Protein AF-A0A1C5CSP6-F1 (afdb_monomer_lite)

Sequence (97 aa):
MPADASSLIPPALDQLREHPEVESEEVPSFLKRLAEVPDPRDPRGVRHRLAVVLALTACAVLAGATSLLAVGEWIADAPAHVLEQVGARPDPLLPKR

Secondary structure (DSSP, 8-state):
-P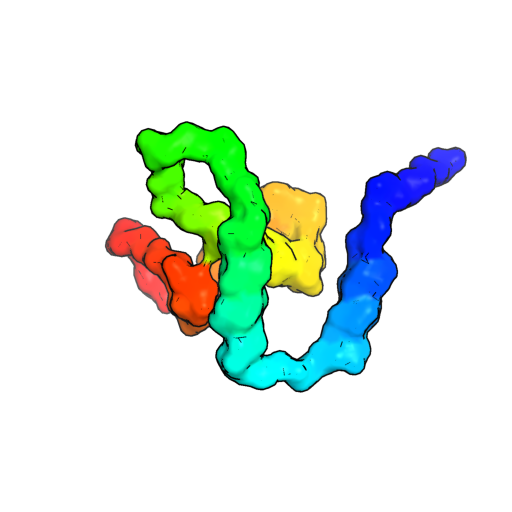PP---SHHHHHHHHHT-----TTHHHHHHHHHTTS---S-GGG-SS-HHHHHHHHHHHHHTT--SHHHHHHHHHTS-HHHHHHTTPPPPTTS---

Radius of gyration: 15.31 Å; chains: 1; bounding box: 48×31×34 Å

Foldseek 3Di:
DDDDPPDPVVVVLVVVVVDPDDDLVVLVVQLVVLLVPDDPDDPVPDPDRRSLVVVLQVVQVSVPDPDPVSSVVCSVPDDPVVCVSSPHDPDPPDDDD

pLDDT: mean 78.63, std 13.64, range [48.5, 94.75]

Structure (mmCIF, N/CA/C/O backbone):
data_AF-A0A1C5CSP6-F1
#
_entry.id   AF-A0A1C5CSP6-F1
#
loop_
_atom_site.group_PDB
_atom_site.id
_atom_site.type_symbol
_atom_site.label_atom_id
_atom_site.label_alt_id
_atom_site.label_comp_id
_atom_site.label_asym_id
_atom_site.label_entity_id
_atom_site.label_seq_id
_atom_site.pdbx_PDB_ins_code
_atom_site.Cartn_x
_atom_site.Cartn_y
_atom_site.Cartn_z
_atom_site.occupancy
_atom_site.B_iso_or_equiv
_atom_site.auth_seq_id
_atom_site.auth_comp_id
_atom_site.auth_asym_id
_atom_site.auth_atom_id
_atom_site.pdbx_PDB_model_num
ATOM 1 N N . MET A 1 1 ? 32.713 10.233 1.891 1.00 48.50 1 MET A N 1
AT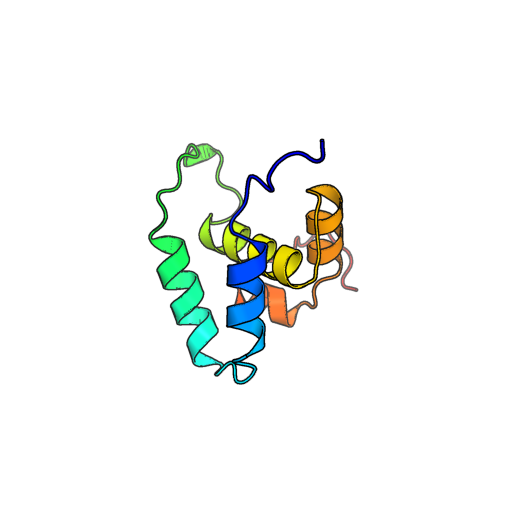OM 2 C CA . MET A 1 1 ? 31.980 9.347 2.815 1.00 48.50 1 MET A CA 1
ATOM 3 C C . MET A 1 1 ? 30.578 9.175 2.256 1.00 48.50 1 MET A C 1
ATOM 5 O O . MET A 1 1 ? 29.868 10.175 2.224 1.00 48.50 1 MET A O 1
ATOM 9 N N . PRO A 1 2 ? 30.201 8.006 1.710 1.00 49.22 2 PRO A N 1
ATOM 10 C CA . PRO A 1 2 ? 28.794 7.720 1.451 1.00 49.22 2 PRO A CA 1
ATOM 11 C C . PRO A 1 2 ? 28.087 7.584 2.808 1.00 49.22 2 PRO A C 1
ATOM 13 O O . PRO A 1 2 ? 28.691 7.102 3.764 1.00 49.22 2 PRO A O 1
ATOM 16 N N . ALA A 1 3 ? 26.858 8.078 2.926 1.00 49.06 3 ALA A N 1
ATOM 17 C CA . ALA A 1 3 ? 26.071 7.880 4.138 1.00 49.06 3 ALA A CA 1
ATOM 18 C C . ALA A 1 3 ? 25.684 6.399 4.258 1.00 49.06 3 ALA A C 1
ATOM 20 O O . ALA A 1 3 ? 25.333 5.781 3.250 1.00 49.06 3 ALA A O 1
ATOM 21 N N . ASP A 1 4 ? 25.733 5.846 5.472 1.00 56.50 4 ASP A N 1
ATOM 22 C CA . ASP A 1 4 ? 25.179 4.523 5.751 1.00 56.50 4 ASP A CA 1
ATOM 23 C C . ASP A 1 4 ? 23.707 4.488 5.330 1.00 56.50 4 ASP A C 1
ATOM 25 O O . ASP A 1 4 ? 22.926 5.394 5.646 1.00 56.50 4 ASP A O 1
ATOM 29 N N . ALA A 1 5 ? 23.330 3.455 4.576 1.00 56.97 5 ALA A N 1
ATOM 30 C CA . ALA A 1 5 ? 21.960 3.262 4.133 1.00 56.97 5 ALA A CA 1
ATOM 31 C C . ALA A 1 5 ? 21.056 3.125 5.367 1.00 56.97 5 ALA A C 1
ATOM 33 O O . ALA A 1 5 ? 21.040 2.099 6.040 1.00 56.97 5 ALA A O 1
ATOM 34 N N . SER A 1 6 ? 20.288 4.173 5.664 1.00 55.72 6 SER A N 1
ATOM 35 C CA . SER A 1 6 ? 19.433 4.264 6.854 1.00 55.72 6 SER A CA 1
ATOM 36 C C . SER A 1 6 ? 18.223 3.306 6.824 1.00 55.72 6 SER A C 1
ATOM 38 O O . SER A 1 6 ? 17.371 3.354 7.706 1.00 55.72 6 SER A O 1
ATOM 40 N N . SER A 1 7 ? 18.130 2.405 5.839 1.00 54.91 7 SER A N 1
ATOM 41 C CA . SER A 1 7 ? 17.021 1.460 5.695 1.00 54.91 7 SER A CA 1
ATOM 42 C C . SER A 1 7 ? 17.505 0.024 5.486 1.00 54.91 7 SER A C 1
ATOM 44 O O . SER A 1 7 ? 18.214 -0.250 4.522 1.00 54.91 7 SER A O 1
ATOM 46 N N . LEU A 1 8 ? 17.007 -0.908 6.304 1.00 56.38 8 LEU A N 1
ATOM 47 C CA . LEU A 1 8 ? 17.094 -2.368 6.108 1.00 56.38 8 LEU A CA 1
ATOM 48 C C . LEU A 1 8 ? 16.160 -2.893 4.993 1.00 56.38 8 LEU A C 1
ATOM 50 O O . LEU A 1 8 ? 15.917 -4.092 4.897 1.00 56.38 8 LEU A O 1
ATOM 54 N N . ILE A 1 9 ? 15.615 -2.014 4.151 1.00 57.75 9 ILE A N 1
ATOM 55 C CA . ILE A 1 9 ? 14.712 -2.395 3.058 1.00 57.75 9 ILE A CA 1
ATOM 56 C C . ILE A 1 9 ? 15.416 -3.287 2.013 1.00 57.75 9 ILE A C 1
ATOM 58 O O . ILE A 1 9 ? 14.827 -4.305 1.658 1.00 57.75 9 ILE A O 1
ATOM 62 N N . PRO A 1 10 ? 16.661 -3.009 1.562 1.00 59.84 10 PRO A N 1
ATOM 63 C CA . PRO A 1 10 ? 17.320 -3.843 0.552 1.00 59.84 10 PRO A CA 1
ATOM 64 C C . PRO A 1 10 ? 17.439 -5.334 0.930 1.00 59.84 10 PRO A C 1
ATOM 66 O O . PRO A 1 10 ? 16.968 -6.161 0.153 1.00 59.84 10 PRO A O 1
ATOM 69 N N . PRO A 1 11 ? 17.942 -5.716 2.126 1.00 62.25 11 PRO A N 1
ATOM 70 C CA . PRO A 1 11 ? 18.059 -7.131 2.483 1.00 62.25 11 PRO A CA 1
ATOM 71 C C . PRO A 1 11 ? 16.709 -7.829 2.702 1.00 62.25 11 PRO A C 1
ATOM 73 O O . PRO A 1 11 ? 16.629 -9.045 2.554 1.00 62.25 11 PRO A O 1
ATOM 76 N N . ALA A 1 12 ? 15.647 -7.098 3.061 1.00 63.22 12 ALA A N 1
ATOM 77 C CA . ALA A 1 12 ? 14.306 -7.673 3.169 1.00 63.22 12 ALA A CA 1
ATOM 78 C C . ALA A 1 12 ? 13.691 -7.959 1.786 1.00 63.22 12 ALA A C 1
ATOM 80 O O . ALA A 1 12 ? 13.018 -8.973 1.612 1.00 63.22 12 ALA A O 1
ATOM 81 N N . LEU A 1 13 ? 13.943 -7.095 0.796 1.00 63.88 13 LEU A N 1
ATOM 82 C CA . LEU A 1 13 ? 13.507 -7.317 -0.587 1.00 63.88 13 LEU A CA 1
ATOM 83 C C . LEU A 1 13 ? 14.231 -8.513 -1.221 1.00 63.88 13 LEU A C 1
ATOM 85 O O . LEU A 1 13 ? 13.591 -9.305 -1.910 1.00 63.88 13 LEU A O 1
ATOM 89 N N . ASP A 1 14 ? 15.527 -8.683 -0.940 1.00 69.06 14 ASP A N 1
ATOM 90 C CA . ASP A 1 14 ? 16.295 -9.845 -1.406 1.00 69.06 14 ASP A CA 1
ATOM 91 C C . ASP A 1 14 ? 15.718 -11.166 -0.863 1.00 69.06 14 ASP A C 1
ATOM 93 O O . ASP A 1 14 ? 15.597 -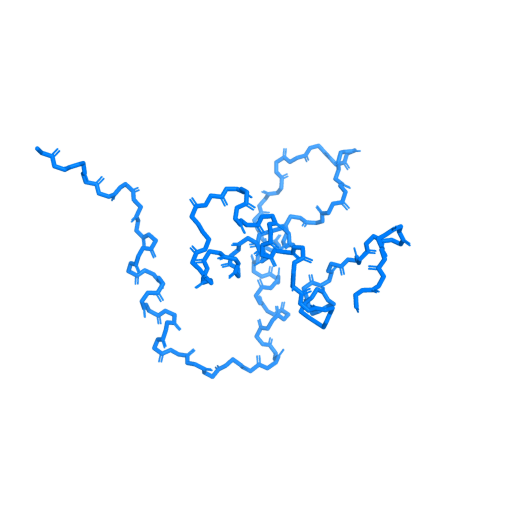12.129 -1.611 1.00 69.06 14 ASP A O 1
ATOM 97 N N . GLN A 1 15 ? 15.262 -11.204 0.396 1.00 67.62 15 GLN A N 1
ATOM 98 C CA . GLN A 1 15 ? 14.619 -12.395 0.980 1.00 67.62 15 GLN A CA 1
ATOM 99 C C . GLN A 1 15 ? 13.289 -12.754 0.309 1.00 67.62 15 GLN A C 1
ATOM 101 O O . GLN A 1 15 ? 12.980 -13.931 0.144 1.00 67.62 15 GLN A O 1
ATOM 106 N N . LEU A 1 16 ? 12.496 -11.755 -0.089 1.00 67.19 16 LEU A N 1
ATOM 107 C CA . LEU A 1 16 ? 11.222 -11.985 -0.779 1.00 67.19 16 LEU A CA 1
ATOM 108 C C . LEU A 1 16 ? 11.425 -12.531 -2.197 1.00 67.19 16 LEU A C 1
ATOM 110 O O . LEU A 1 16 ? 10.579 -13.260 -2.705 1.00 67.19 16 LEU A O 1
ATOM 114 N N . ARG A 1 17 ? 12.553 -12.205 -2.834 1.00 65.94 17 ARG A N 1
ATOM 115 C CA . ARG A 1 17 ? 12.874 -12.656 -4.192 1.00 65.94 17 ARG A CA 1
ATOM 116 C C . ARG A 1 17 ? 13.121 -14.163 -4.288 1.00 65.94 17 ARG A C 1
ATOM 118 O O . ARG A 1 17 ? 12.856 -14.748 -5.334 1.00 65.94 17 ARG A O 1
ATOM 125 N N . GLU A 1 18 ? 13.587 -14.775 -3.203 1.00 68.00 18 GLU A N 1
ATOM 126 C CA . GLU A 1 18 ? 13.895 -16.209 -3.118 1.00 68.00 18 GLU A CA 1
ATOM 127 C C . GLU A 1 18 ? 12.640 -17.099 -2.989 1.00 68.00 18 GLU A C 1
ATOM 129 O O . GLU A 1 18 ? 12.742 -18.322 -3.070 1.00 68.00 18 GLU A O 1
ATOM 134 N N . HIS A 1 19 ? 11.445 -16.509 -2.838 1.00 62.91 19 HIS A N 1
ATOM 135 C CA . HIS A 1 19 ? 10.170 -17.224 -2.702 1.00 62.91 19 HIS A CA 1
ATOM 136 C C . HIS A 1 19 ? 9.153 -16.782 -3.778 1.00 62.91 19 HIS A C 1
ATOM 138 O O . HIS A 1 19 ? 8.271 -15.972 -3.497 1.00 62.91 19 HIS A O 1
ATOM 144 N N . PRO A 1 20 ? 9.259 -17.280 -5.027 1.00 58.31 20 PRO A N 1
ATOM 145 C CA . PRO A 1 20 ? 8.416 -16.836 -6.143 1.00 58.31 20 PRO A CA 1
ATOM 146 C C . PRO A 1 20 ? 7.016 -17.480 -6.201 1.00 58.31 20 PRO A C 1
ATOM 148 O O . PRO A 1 20 ? 6.208 -17.086 -7.043 1.00 58.31 20 PRO A O 1
ATOM 151 N N . GLU A 1 21 ? 6.715 -18.468 -5.356 1.00 57.09 21 GLU A N 1
ATOM 152 C CA . GLU A 1 21 ? 5.406 -19.133 -5.331 1.00 57.09 21 GLU A CA 1
ATOM 153 C C . GLU A 1 21 ? 4.465 -18.389 -4.379 1.00 57.09 21 GLU A C 1
ATOM 155 O O . GLU A 1 21 ? 4.489 -18.621 -3.178 1.00 57.09 21 GLU A O 1
ATOM 160 N N . VAL A 1 22 ? 3.664 -17.468 -4.923 1.00 57.06 22 VAL A N 1
ATOM 161 C CA . VAL A 1 22 ? 2.589 -16.794 -4.180 1.00 57.06 22 VAL A CA 1
ATOM 162 C C . VAL A 1 22 ? 1.290 -17.556 -4.419 1.00 57.06 22 VAL A C 1
ATOM 164 O O . VAL A 1 22 ? 0.708 -17.480 -5.507 1.00 57.06 22 VAL A O 1
ATOM 167 N N . GLU A 1 23 ? 0.815 -18.301 -3.421 1.00 58.81 23 GLU A N 1
ATOM 168 C CA . GLU A 1 23 ? -0.511 -18.916 -3.480 1.00 58.81 23 GLU A CA 1
ATOM 169 C C . GLU A 1 23 ? -1.611 -17.841 -3.365 1.00 58.81 23 GLU A C 1
ATOM 171 O O . GLU A 1 23 ? -1.492 -16.858 -2.637 1.00 58.81 23 GLU A O 1
ATOM 176 N N . SER A 1 24 ? -2.741 -18.005 -4.064 1.00 58.81 24 SER A N 1
ATOM 177 C CA . SER A 1 24 ? -3.821 -16.994 -4.057 1.00 58.81 24 SER A CA 1
ATOM 178 C C . SER A 1 24 ? -4.465 -16.761 -2.676 1.00 58.81 24 SER A C 1
ATOM 180 O O . SER A 1 24 ? -5.088 -15.718 -2.467 1.00 58.81 24 SER A O 1
ATOM 182 N N . GLU A 1 25 ? -4.299 -17.680 -1.716 1.00 61.50 25 GLU A N 1
ATOM 183 C CA . GLU A 1 25 ? -4.737 -17.495 -0.321 1.00 61.50 25 GLU A CA 1
ATOM 184 C C . GLU A 1 25 ? -3.807 -16.577 0.502 1.00 61.50 25 GLU A C 1
ATOM 186 O O . GLU A 1 25 ? -4.180 -16.083 1.575 1.00 61.50 25 GLU A O 1
ATOM 191 N N . GLU A 1 26 ? -2.620 -16.257 -0.012 1.00 68.50 26 GLU A N 1
ATOM 192 C CA . GLU A 1 26 ? -1.656 -15.385 0.660 1.00 68.50 26 GLU A CA 1
ATOM 193 C C . GLU A 1 26 ? -2.080 -13.914 0.621 1.00 68.50 26 GLU A C 1
ATOM 195 O O . GLU A 1 26 ? -1.849 -13.177 1.578 1.00 68.50 26 GLU A O 1
ATOM 200 N N . VAL A 1 27 ? -2.789 -13.475 -0.424 1.00 68.50 27 VAL A N 1
ATOM 201 C CA . VAL A 1 27 ? -3.213 -12.069 -0.552 1.00 68.50 27 VAL A CA 1
ATOM 202 C C . VAL A 1 27 ? -4.230 -11.668 0.535 1.00 68.50 27 VAL A C 1
ATOM 204 O O . VAL A 1 27 ? -4.008 -10.656 1.212 1.00 68.50 27 VAL A O 1
ATOM 207 N N . PRO A 1 28 ? -5.307 -12.439 0.806 1.00 73.81 28 PRO A N 1
ATOM 208 C CA . PRO A 1 28 ? -6.199 -12.154 1.931 1.00 73.81 28 PRO A CA 1
ATOM 209 C C . PRO A 1 28 ? -5.492 -12.167 3.294 1.00 73.81 28 PRO A C 1
ATOM 211 O O . PRO A 1 28 ? -5.787 -11.329 4.152 1.00 73.81 28 PRO A O 1
ATOM 214 N N . SER A 1 29 ? -4.551 -13.095 3.506 1.00 80.75 29 SER A N 1
ATOM 215 C CA . SER A 1 29 ? -3.804 -13.185 4.768 1.00 80.75 29 SER A CA 1
ATOM 216 C C . SER A 1 29 ? -2.810 -12.027 4.949 1.00 80.75 29 SER A C 1
ATOM 218 O O . SER A 1 29 ? -2.681 -11.500 6.059 1.00 80.75 29 SER A O 1
ATOM 220 N N . PHE A 1 30 ? -2.209 -11.537 3.863 1.00 83.00 30 PHE A N 1
ATOM 221 C CA . PHE A 1 30 ? -1.373 -10.338 3.838 1.00 83.00 30 PHE A CA 1
ATOM 222 C C . PHE A 1 30 ? -2.162 -9.075 4.202 1.00 83.00 30 PHE A C 1
ATOM 224 O O . PHE A 1 30 ? -1.763 -8.331 5.100 1.00 83.00 30 PHE A O 1
ATOM 231 N N . LEU A 1 31 ? -3.327 -8.856 3.583 1.00 85.81 31 LEU A N 1
ATOM 232 C CA . LEU A 1 31 ? -4.185 -7.711 3.912 1.00 85.81 31 LEU A CA 1
ATOM 233 C C . LEU A 1 31 ? -4.663 -7.750 5.365 1.00 85.81 31 LEU A C 1
ATOM 235 O O . LEU A 1 31 ? -4.753 -6.703 6.008 1.00 85.81 31 LEU A O 1
ATOM 239 N N . LYS A 1 32 ? -4.945 -8.946 5.897 1.00 87.69 32 LYS A N 1
ATOM 240 C CA . LYS A 1 32 ? -5.308 -9.125 7.306 1.00 87.69 32 LYS A CA 1
ATOM 241 C C . LYS A 1 32 ? -4.171 -8.698 8.234 1.00 87.69 32 LYS A C 1
ATOM 243 O O . LYS A 1 32 ? -4.426 -7.957 9.175 1.00 87.69 32 LYS A O 1
ATOM 248 N N . ARG A 1 33 ? -2.930 -9.098 7.938 1.00 90.00 33 ARG A N 1
ATOM 249 C CA . ARG A 1 33 ? -1.738 -8.673 8.693 1.00 90.00 33 ARG A CA 1
ATOM 250 C C . ARG A 1 33 ? -1.515 -7.166 8.606 1.00 90.00 33 ARG A C 1
ATOM 252 O O . ARG A 1 33 ? -1.258 -6.528 9.619 1.00 90.00 33 ARG A O 1
ATOM 259 N N . LEU A 1 34 ? -1.676 -6.568 7.428 1.00 90.62 34 LEU A N 1
ATOM 260 C CA . LEU A 1 34 ? -1.584 -5.113 7.274 1.00 90.62 34 LEU A CA 1
ATOM 261 C C . LEU A 1 34 ? -2.686 -4.354 8.025 1.00 90.62 34 LEU A C 1
ATOM 263 O O . LEU A 1 34 ? -2.461 -3.230 8.465 1.00 90.62 34 LEU A O 1
ATOM 267 N N . ALA A 1 35 ? -3.867 -4.950 8.189 1.00 90.31 35 ALA A N 1
ATOM 268 C CA . ALA A 1 35 ? -4.964 -4.353 8.946 1.00 90.31 35 ALA A CA 1
ATOM 269 C C . ALA A 1 35 ? -4.720 -4.322 10.467 1.00 90.31 35 ALA A C 1
ATOM 271 O O . ALA A 1 35 ? -5.427 -3.601 11.167 1.00 90.31 35 ALA A O 1
ATOM 272 N N . GLU A 1 36 ? -3.730 -5.061 10.978 1.00 93.31 36 GLU A N 1
ATOM 273 C CA . GLU A 1 36 ? -3.307 -4.991 12.385 1.00 93.31 36 GLU A CA 1
ATOM 274 C C . GLU A 1 36 ? -2.509 -3.712 12.689 1.00 93.31 36 GLU A C 1
ATOM 276 O O . GLU A 1 36 ? -2.371 -3.337 13.854 1.00 93.31 36 GLU A O 1
ATOM 281 N N . VAL A 1 37 ? -2.007 -3.013 11.661 1.00 92.56 37 VAL A N 1
ATOM 282 C CA . VAL A 1 37 ? -1.309 -1.731 11.820 1.00 92.56 37 VAL A CA 1
ATOM 283 C C . VAL A 1 37 ? -2.318 -0.657 12.250 1.00 92.56 37 VAL A C 1
ATOM 285 O O . VAL A 1 37 ? -3.261 -0.385 11.500 1.00 92.56 37 VAL A O 1
ATOM 288 N N . PRO A 1 38 ? -2.134 -0.008 13.419 1.00 92.19 38 PRO A N 1
ATOM 289 C CA . PRO A 1 38 ? -3.030 1.049 13.869 1.00 92.19 38 PRO A CA 1
ATOM 290 C C . PRO A 1 38 ? -3.082 2.196 12.860 1.00 92.19 38 PRO A C 1
ATOM 292 O O . PRO A 1 38 ? -2.042 2.697 12.434 1.00 92.19 38 PRO A O 1
ATOM 295 N N . ASP A 1 39 ? -4.290 2.630 12.499 1.00 92.06 39 ASP A N 1
ATOM 296 C CA . ASP A 1 39 ? -4.485 3.769 11.605 1.00 92.06 39 ASP A CA 1
ATOM 297 C C . ASP A 1 39 ? -4.518 5.078 12.413 1.00 92.06 39 ASP A C 1
ATOM 299 O O . ASP A 1 39 ? -5.481 5.304 13.148 1.00 92.06 39 ASP A O 1
ATOM 303 N N . PRO A 1 40 ? -3.494 5.951 12.314 1.00 92.12 40 PRO A N 1
ATOM 304 C CA . PRO A 1 40 ? -3.440 7.195 13.083 1.00 92.12 40 PRO A CA 1
ATOM 305 C C . PRO A 1 40 ? -4.333 8.298 12.497 1.00 92.12 40 PRO A C 1
ATOM 307 O O . PRO A 1 40 ? -4.388 9.401 13.043 1.00 92.12 40 PRO A O 1
ATOM 310 N N . ARG A 1 41 ? -4.977 8.056 11.349 1.00 91.56 41 ARG A N 1
ATOM 311 C CA . ARG A 1 41 ? -5.768 9.063 10.636 1.00 91.56 41 ARG A CA 1
ATOM 312 C C . ARG A 1 41 ? -7.116 9.270 11.322 1.00 91.56 41 ARG A C 1
ATOM 314 O O . ARG A 1 41 ? -7.733 8.328 11.811 1.00 91.56 41 ARG A O 1
ATOM 321 N N . ASP A 1 42 ? -7.607 10.509 11.298 1.00 93.06 42 ASP A N 1
ATOM 322 C CA . ASP A 1 42 ? -8.965 10.816 11.757 1.00 93.06 42 ASP A CA 1
ATOM 323 C C . ASP A 1 42 ? -9.983 10.006 10.927 1.00 93.06 42 ASP A C 1
ATOM 325 O O . ASP A 1 42 ? -9.976 10.128 9.694 1.00 93.06 42 ASP A O 1
ATOM 329 N N . PRO A 1 43 ? -10.882 9.221 11.559 1.00 88.19 43 PRO A N 1
ATOM 330 C CA . PRO A 1 43 ? -11.900 8.439 10.858 1.00 88.19 43 PRO A CA 1
ATOM 331 C C . PRO A 1 43 ? -12.746 9.249 9.868 1.00 88.19 43 PRO A C 1
ATOM 333 O O . PRO A 1 43 ? -13.182 8.714 8.850 1.00 88.19 43 PRO A O 1
ATOM 336 N N . ARG A 1 44 ? -12.957 10.547 10.122 1.00 89.12 44 ARG A N 1
ATOM 337 C CA . ARG A 1 44 ? -13.717 11.453 9.244 1.00 89.12 44 ARG A CA 1
ATOM 338 C C . ARG A 1 44 ? -12.995 11.758 7.928 1.00 89.12 44 ARG A C 1
ATOM 340 O O . ARG A 1 44 ? -13.637 12.189 6.976 1.00 89.12 44 ARG A O 1
ATOM 347 N N . GLY A 1 45 ? -11.679 11.553 7.868 1.00 86.19 45 GLY A N 1
ATOM 348 C CA . GLY A 1 45 ? -10.841 11.804 6.692 1.00 86.19 45 GLY A CA 1
ATOM 349 C C . GLY A 1 45 ? -10.472 10.552 5.888 1.00 86.19 45 GLY A C 1
ATOM 350 O O . GLY A 1 45 ? -9.764 10.660 4.884 1.00 86.19 45 GLY A O 1
ATOM 351 N N . VAL A 1 46 ? -10.911 9.359 6.301 1.00 88.88 46 VAL A N 1
ATOM 352 C CA . VAL A 1 46 ? -10.490 8.098 5.673 1.00 88.88 46 VAL A CA 1
ATOM 353 C C . VAL A 1 46 ? -11.258 7.849 4.371 1.00 88.88 46 VAL A C 1
ATOM 355 O O . VAL A 1 46 ? -12.416 7.445 4.380 1.00 88.88 46 VAL A O 1
ATOM 358 N N . ARG A 1 47 ? -10.583 8.042 3.229 1.00 88.25 47 ARG A N 1
ATOM 359 C CA . ARG A 1 47 ? -11.093 7.666 1.891 1.00 88.25 47 ARG A CA 1
ATOM 360 C C . ARG A 1 47 ? -10.799 6.207 1.534 1.00 88.25 47 ARG A C 1
ATOM 362 O O . ARG A 1 47 ? -11.648 5.515 0.984 1.00 88.25 47 ARG A O 1
ATOM 369 N N . HIS A 1 48 ? -9.596 5.742 1.874 1.00 87.81 48 HIS A N 1
ATOM 370 C CA . HIS A 1 48 ? -9.114 4.387 1.599 1.00 87.81 48 HIS A CA 1
ATOM 371 C C . HIS A 1 48 ? -8.613 3.734 2.888 1.00 87.81 48 HIS A C 1
ATOM 373 O O . HIS A 1 48 ? -7.910 4.370 3.684 1.00 87.81 48 HIS A O 1
ATOM 379 N N . ARG A 1 49 ? -8.952 2.453 3.087 1.00 89.25 49 ARG A N 1
ATOM 380 C CA . ARG A 1 49 ? -8.468 1.654 4.225 1.00 89.25 49 ARG A CA 1
ATOM 381 C C . ARG A 1 49 ? -6.939 1.627 4.227 1.00 89.25 49 ARG A C 1
ATOM 383 O O . ARG A 1 49 ? -6.338 1.449 3.170 1.00 89.25 49 ARG A O 1
ATOM 390 N N . LEU A 1 50 ? -6.323 1.772 5.401 1.00 91.88 50 LEU A N 1
ATOM 391 C CA . LEU A 1 50 ? -4.862 1.837 5.520 1.00 91.88 50 LEU A CA 1
ATOM 392 C C . LEU A 1 50 ? -4.184 0.596 4.934 1.00 91.88 50 LEU A C 1
ATOM 394 O O . LEU A 1 50 ? -3.238 0.737 4.172 1.00 91.88 50 LEU A O 1
ATOM 398 N N . ALA A 1 51 ? -4.728 -0.594 5.199 1.00 92.38 51 ALA A N 1
ATOM 399 C CA . ALA A 1 51 ? -4.204 -1.849 4.662 1.00 92.38 51 ALA A CA 1
ATOM 400 C C . ALA A 1 51 ? -4.087 -1.853 3.125 1.00 92.38 51 ALA A C 1
ATOM 402 O O . ALA A 1 51 ? -3.108 -2.359 2.592 1.00 92.38 51 ALA A O 1
ATOM 403 N N . VAL A 1 52 ? -5.039 -1.237 2.413 1.00 90.69 52 VAL A N 1
ATOM 404 C CA . VAL A 1 52 ? -5.014 -1.138 0.942 1.00 90.69 52 VAL A CA 1
ATOM 405 C C . VAL A 1 52 ? -3.898 -0.207 0.482 1.00 90.69 52 VAL A C 1
ATOM 407 O O . VAL A 1 52 ? -3.162 -0.528 -0.446 1.00 90.69 52 VAL A O 1
ATOM 410 N N . VAL A 1 53 ? -3.748 0.937 1.159 1.00 91.94 53 VAL A N 1
ATOM 411 C CA . VAL A 1 53 ? -2.670 1.892 0.877 1.00 91.94 53 VAL A CA 1
ATOM 412 C C . VAL A 1 53 ? -1.314 1.225 1.104 1.00 91.94 53 VAL A C 1
ATOM 414 O O . VAL A 1 53 ? -0.469 1.264 0.217 1.00 91.94 53 VAL A O 1
ATOM 417 N N . LEU A 1 54 ? -1.136 0.552 2.245 1.00 92.25 54 LEU A N 1
ATOM 418 C CA . LEU A 1 54 ? 0.093 -0.164 2.581 1.00 92.25 54 LEU A CA 1
ATOM 419 C C . LEU A 1 54 ? 0.415 -1.259 1.557 1.00 92.25 54 LEU A C 1
ATOM 421 O O . LEU A 1 54 ? 1.542 -1.307 1.072 1.00 92.25 54 LEU A O 1
ATOM 425 N N . ALA A 1 55 ? -0.567 -2.078 1.172 1.00 91.44 55 ALA A N 1
ATOM 426 C CA . ALA A 1 55 ? -0.378 -3.138 0.184 1.00 91.44 55 ALA A CA 1
ATOM 427 C C . ALA A 1 55 ? 0.104 -2.584 -1.163 1.00 91.44 55 ALA A C 1
ATOM 429 O O . ALA A 1 55 ? 1.132 -3.017 -1.675 1.00 91.44 55 ALA A O 1
ATOM 430 N N . LEU A 1 56 ? -0.586 -1.572 -1.698 1.00 90.88 56 LEU A N 1
ATOM 431 C CA . LEU A 1 56 ? -0.224 -0.954 -2.975 1.00 90.88 56 LEU A CA 1
ATOM 432 C C . LEU A 1 56 ? 1.158 -0.299 -2.933 1.00 90.88 56 LEU A C 1
ATOM 434 O O . LEU A 1 56 ? 1.945 -0.457 -3.864 1.00 90.88 56 LEU A O 1
ATOM 438 N N . THR A 1 57 ? 1.481 0.396 -1.839 1.00 91.88 57 THR A N 1
ATOM 439 C CA . THR A 1 57 ? 2.812 0.991 -1.669 1.00 91.88 57 THR A CA 1
ATOM 440 C C . THR A 1 57 ? 3.906 -0.071 -1.572 1.00 91.88 57 THR A C 1
ATOM 442 O O . THR A 1 57 ? 4.964 0.106 -2.168 1.00 91.88 57 THR A O 1
ATOM 445 N N . ALA A 1 58 ? 3.653 -1.192 -0.890 1.00 89.56 58 ALA A N 1
ATOM 446 C CA . ALA A 1 58 ? 4.603 -2.294 -0.792 1.00 89.56 58 ALA A CA 1
ATOM 447 C C . ALA A 1 58 ? 4.854 -2.932 -2.164 1.00 89.56 58 ALA A C 1
ATOM 449 O O . ALA A 1 58 ? 6.009 -3.123 -2.535 1.00 89.56 58 ALA A O 1
ATOM 450 N N . CYS A 1 59 ? 3.800 -3.184 -2.949 1.00 87.38 59 CYS A N 1
ATOM 451 C CA . CYS A 1 59 ? 3.931 -3.695 -4.314 1.00 87.38 59 CYS A CA 1
ATOM 452 C C . CYS A 1 59 ? 4.722 -2.736 -5.217 1.00 87.38 59 CYS A C 1
ATOM 454 O O . CYS A 1 59 ? 5.611 -3.179 -5.938 1.00 87.38 59 CYS A O 1
ATOM 456 N N . ALA A 1 60 ? 4.460 -1.427 -5.136 1.00 90.19 60 ALA A N 1
ATOM 457 C CA . ALA A 1 60 ? 5.209 -0.432 -5.900 1.00 90.19 60 ALA A CA 1
ATOM 458 C C . ALA A 1 60 ? 6.699 -0.404 -5.515 1.00 90.19 60 ALA A C 1
ATOM 460 O O . ALA A 1 60 ? 7.563 -0.366 -6.388 1.00 90.19 60 ALA A O 1
ATOM 461 N N . VAL A 1 61 ? 7.018 -0.464 -4.217 1.00 89.69 61 VAL A N 1
ATOM 462 C CA . VAL A 1 61 ? 8.408 -0.510 -3.729 1.00 89.69 61 VAL A CA 1
ATOM 463 C C . VAL A 1 61 ? 9.105 -1.803 -4.161 1.00 89.69 61 VAL A C 1
ATOM 465 O O . VAL A 1 61 ? 10.240 -1.748 -4.628 1.00 89.69 61 VAL A O 1
ATOM 468 N N . LEU A 1 62 ? 8.420 -2.949 -4.077 1.00 85.06 62 LEU A N 1
ATOM 469 C CA . LEU A 1 62 ? 8.905 -4.238 -4.589 1.00 85.06 62 LEU A CA 1
ATOM 470 C C . LEU A 1 62 ? 9.176 -4.191 -6.100 1.00 85.06 62 LEU A C 1
ATOM 472 O O . LEU A 1 62 ? 10.134 -4.796 -6.574 1.00 85.06 62 LEU A O 1
ATOM 476 N N . ALA A 1 63 ? 8.376 -3.427 -6.847 1.00 85.00 63 ALA A N 1
ATOM 477 C CA . ALA A 1 63 ? 8.579 -3.163 -8.269 1.00 85.00 63 ALA A CA 1
ATOM 478 C C . ALA A 1 63 ? 9.673 -2.112 -8.562 1.00 85.00 63 ALA A C 1
ATOM 480 O O . ALA A 1 63 ? 9.935 -1.813 -9.727 1.00 85.00 63 ALA A O 1
ATOM 481 N N . GLY A 1 64 ? 10.332 -1.562 -7.535 1.00 85.50 64 GLY A N 1
ATOM 482 C CA . GLY A 1 64 ? 11.458 -0.636 -7.668 1.00 85.50 64 GLY A CA 1
ATOM 483 C C . GLY A 1 64 ? 11.104 0.849 -7.550 1.00 85.50 64 GLY A C 1
ATOM 484 O O . GLY A 1 64 ? 11.953 1.694 -7.835 1.00 85.50 64 GLY A O 1
ATOM 485 N N . ALA A 1 65 ? 9.888 1.206 -7.126 1.00 89.56 65 ALA A N 1
ATOM 486 C CA . ALA A 1 65 ? 9.535 2.601 -6.884 1.00 89.56 65 ALA A CA 1
ATOM 487 C C . ALA A 1 65 ? 10.305 3.163 -5.674 1.00 89.56 65 ALA A C 1
ATOM 489 O O . ALA A 1 65 ? 10.200 2.664 -4.555 1.00 89.56 65 ALA A O 1
ATOM 490 N N . THR A 1 66 ? 11.056 4.244 -5.891 1.00 91.31 66 THR A N 1
ATOM 491 C CA . THR A 1 66 ? 11.913 4.888 -4.872 1.00 91.31 66 THR A CA 1
ATOM 492 C C . THR A 1 66 ? 11.444 6.288 -4.472 1.00 91.31 66 THR A C 1
ATOM 494 O O . THR A 1 66 ? 12.092 6.965 -3.675 1.00 91.31 66 THR A O 1
ATOM 497 N N . SER A 1 67 ? 10.310 6.745 -5.007 1.00 90.06 67 SER A N 1
ATOM 498 C CA . SER A 1 67 ? 9.720 8.050 -4.698 1.00 90.06 67 SER A CA 1
ATOM 499 C C . SER A 1 67 ? 8.198 7.967 -4.635 1.00 90.06 67 SER A C 1
ATOM 501 O O . SER A 1 67 ? 7.593 7.082 -5.237 1.00 90.06 67 SER A O 1
ATOM 503 N N . LEU A 1 68 ? 7.562 8.917 -3.941 1.00 90.50 68 LEU A N 1
ATOM 504 C CA . LEU A 1 68 ? 6.096 8.988 -3.864 1.00 90.50 68 LEU A CA 1
ATOM 505 C C . LEU A 1 68 ? 5.445 9.154 -5.243 1.00 90.50 68 LEU A C 1
ATOM 507 O O . LEU A 1 68 ? 4.380 8.594 -5.483 1.00 90.50 68 LEU A O 1
ATOM 511 N N . LEU A 1 69 ? 6.097 9.897 -6.144 1.00 94.75 69 LEU A N 1
ATOM 512 C CA . LEU A 1 69 ? 5.637 10.056 -7.521 1.00 94.75 69 LEU A CA 1
ATOM 513 C C . LEU A 1 69 ? 5.658 8.713 -8.258 1.00 94.75 69 LEU A C 1
ATOM 515 O O . LEU A 1 69 ? 4.630 8.306 -8.784 1.00 94.75 69 LEU A O 1
ATOM 519 N N . ALA A 1 70 ? 6.786 7.997 -8.206 1.00 90.50 70 ALA A N 1
ATOM 520 C CA . ALA A 1 70 ? 6.930 6.691 -8.849 1.00 90.50 70 ALA A CA 1
ATOM 521 C C . ALA A 1 70 ? 5.930 5.661 -8.298 1.00 90.50 70 ALA A C 1
ATOM 523 O O . ALA A 1 70 ? 5.400 4.844 -9.043 1.00 90.50 70 ALA A O 1
ATOM 524 N N . VAL A 1 71 ? 5.631 5.719 -6.996 1.00 91.75 71 VAL A N 1
ATOM 525 C CA . VAL A 1 71 ? 4.582 4.891 -6.389 1.00 91.75 71 VAL A CA 1
ATOM 526 C C . VA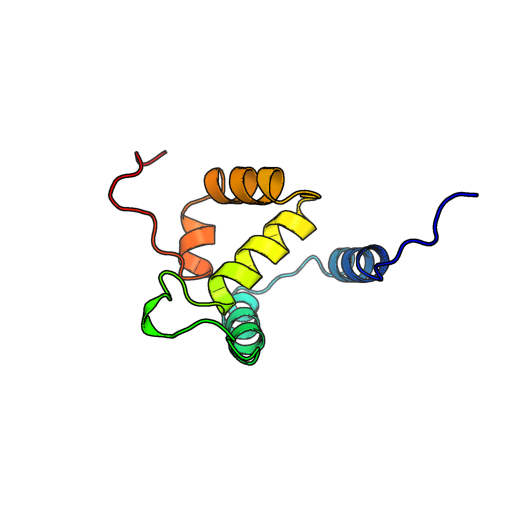L A 1 71 ? 3.208 5.240 -6.965 1.00 91.75 71 VAL A C 1
ATOM 528 O O . VAL A 1 71 ? 2.451 4.343 -7.321 1.00 91.75 71 VAL A O 1
ATOM 531 N N . GLY A 1 72 ? 2.881 6.530 -7.075 1.00 91.44 72 GLY A N 1
ATOM 532 C CA . GLY A 1 72 ? 1.614 6.984 -7.650 1.00 91.44 72 GLY A CA 1
ATOM 533 C C . GLY A 1 72 ? 1.439 6.567 -9.111 1.00 91.44 72 GLY A C 1
ATOM 534 O O . GLY A 1 72 ? 0.369 6.086 -9.475 1.00 91.44 72 GLY A O 1
ATOM 535 N N . GLU A 1 73 ? 2.490 6.698 -9.921 1.00 92.56 73 GLU A N 1
ATOM 536 C CA . GLU A 1 73 ? 2.512 6.250 -11.319 1.00 92.56 73 GLU A CA 1
ATOM 537 C C . GLU A 1 73 ? 2.323 4.734 -11.420 1.00 92.56 73 GLU A C 1
ATOM 539 O O . GLU A 1 73 ? 1.431 4.276 -12.128 1.00 92.56 73 GLU A O 1
ATOM 544 N N . TRP A 1 74 ? 3.072 3.957 -10.629 1.00 92.62 74 TRP A N 1
ATOM 545 C CA . TRP A 1 74 ? 2.939 2.500 -10.610 1.00 92.62 74 TRP A CA 1
ATOM 546 C C . TRP A 1 74 ? 1.519 2.052 -10.240 1.00 92.62 74 TRP A C 1
ATOM 548 O O . TRP A 1 74 ? 0.962 1.165 -10.881 1.00 92.62 74 TRP A O 1
ATOM 558 N N . ILE A 1 75 ? 0.901 2.687 -9.236 1.00 90.62 75 ILE A N 1
ATOM 559 C CA . ILE A 1 75 ? -0.480 2.385 -8.831 1.00 90.62 75 ILE A CA 1
ATOM 560 C C . ILE A 1 75 ? -1.478 2.794 -9.922 1.00 90.62 75 ILE A C 1
ATOM 562 O O . ILE A 1 75 ? -2.446 2.073 -10.158 1.00 90.62 75 ILE A O 1
ATOM 566 N N . ALA A 1 76 ? -1.266 3.932 -10.587 1.00 88.56 76 ALA A N 1
ATOM 567 C CA . ALA A 1 76 ? -2.129 4.399 -11.672 1.00 88.56 76 ALA A CA 1
ATOM 568 C C . ALA A 1 76 ? -2.072 3.491 -12.912 1.00 88.56 76 ALA A C 1
ATOM 570 O O . ALA A 1 76 ? -3.051 3.411 -13.657 1.00 88.56 76 ALA A O 1
ATOM 571 N N . ASP A 1 77 ? -0.946 2.808 -13.114 1.00 88.56 77 ASP A N 1
ATOM 572 C CA . ASP A 1 77 ? -0.739 1.839 -14.189 1.00 88.56 77 ASP A CA 1
ATOM 573 C C . ASP A 1 77 ? -1.032 0.385 -13.759 1.00 88.56 77 ASP A C 1
ATOM 575 O O . ASP A 1 77 ? -0.954 -0.531 -14.582 1.00 88.56 77 ASP A O 1
ATOM 579 N N . ALA A 1 78 ? -1.402 0.148 -12.494 1.00 85.38 78 ALA A N 1
ATOM 580 C CA . ALA A 1 78 ? -1.669 -1.191 -11.981 1.00 85.38 78 ALA A CA 1
ATOM 581 C C . ALA A 1 78 ? -2.902 -1.829 -12.663 1.00 85.38 78 ALA A C 1
ATOM 583 O O . ALA A 1 78 ? -3.943 -1.179 -12.808 1.00 85.38 78 ALA A O 1
ATOM 584 N N . PRO A 1 79 ? -2.843 -3.123 -13.039 1.00 81.19 79 PRO A N 1
ATOM 585 C CA . PRO A 1 79 ? -3.979 -3.817 -13.635 1.00 81.19 79 PRO A CA 1
ATOM 586 C C . PRO A 1 79 ? -5.198 -3.857 -12.704 1.00 81.19 79 PRO A C 1
ATOM 588 O O . PRO A 1 79 ? -5.065 -4.062 -11.497 1.00 81.19 79 PRO A O 1
ATOM 591 N N . ALA A 1 80 ? -6.404 -3.778 -13.275 1.00 80.44 80 ALA A N 1
ATOM 592 C CA . ALA A 1 80 ? -7.653 -3.787 -12.507 1.00 80.44 80 ALA A CA 1
ATOM 593 C C . ALA A 1 80 ? -7.793 -5.008 -11.576 1.00 80.44 80 ALA A C 1
ATOM 595 O O . ALA A 1 80 ? -8.241 -4.857 -10.444 1.00 80.44 80 ALA A O 1
ATOM 596 N N . HIS A 1 81 ? -7.343 -6.192 -12.006 1.00 80.75 81 HIS A N 1
ATOM 597 C CA . HIS A 1 81 ? -7.396 -7.402 -11.179 1.00 80.75 81 HIS A CA 1
ATOM 598 C C . HIS A 1 81 ? -6.529 -7.294 -9.913 1.00 80.75 81 HIS A C 1
ATOM 600 O O . HIS A 1 81 ? -6.936 -7.777 -8.861 1.00 80.75 81 HIS A O 1
ATOM 606 N N . VAL A 1 82 ? -5.374 -6.618 -9.982 1.00 81.88 82 VAL A N 1
ATOM 607 C CA . VAL A 1 82 ? -4.515 -6.378 -8.810 1.00 81.88 82 VAL A CA 1
ATOM 608 C C . VAL A 1 82 ? -5.238 -5.464 -7.830 1.00 81.88 82 VAL A C 1
ATOM 610 O O . VAL A 1 82 ? -5.306 -5.767 -6.642 1.00 81.88 82 VAL A O 1
ATOM 613 N N . LEU A 1 83 ? -5.835 -4.375 -8.332 1.00 83.50 83 LEU A N 1
ATOM 614 C CA . LEU A 1 83 ? -6.614 -3.432 -7.524 1.00 83.50 83 LEU A CA 1
ATOM 615 C C . LEU A 1 83 ? -7.807 -4.119 -6.840 1.00 83.50 83 LEU A C 1
ATOM 617 O O . LEU A 1 83 ? -8.048 -3.893 -5.654 1.00 83.50 83 LEU A O 1
ATOM 621 N N . GLU A 1 84 ? -8.514 -4.995 -7.553 1.00 83.31 84 GLU A N 1
ATOM 622 C CA . GLU A 1 84 ? -9.619 -5.787 -7.007 1.00 83.31 84 GLU A CA 1
ATOM 623 C C . GLU A 1 84 ? -9.153 -6.755 -5.912 1.00 83.31 84 GLU A C 1
ATOM 625 O O . GLU A 1 84 ? -9.777 -6.813 -4.850 1.00 83.31 84 GLU A O 1
ATOM 630 N N . GLN A 1 85 ? -8.033 -7.456 -6.120 1.00 83.00 85 GLN A N 1
ATOM 631 C CA . GLN A 1 85 ? -7.457 -8.381 -5.138 1.00 83.00 85 GLN A CA 1
ATOM 632 C C . GLN A 1 85 ? -7.062 -7.685 -3.831 1.00 83.00 85 GLN A C 1
ATOM 634 O O . GLN A 1 85 ? -7.274 -8.243 -2.754 1.00 83.00 85 GLN A O 1
ATOM 639 N N . VAL A 1 86 ? -6.546 -6.452 -3.897 1.00 83.69 86 VAL A N 1
ATOM 640 C CA . VAL A 1 86 ? -6.262 -5.656 -2.690 1.00 83.69 86 VAL A CA 1
ATOM 641 C C . VAL A 1 86 ? -7.487 -4.924 -2.133 1.00 83.69 86 VAL A C 1
ATOM 643 O O . VAL A 1 86 ? -7.392 -4.267 -1.098 1.00 83.69 86 VAL A O 1
ATOM 646 N N . GLY A 1 87 ? -8.656 -5.030 -2.772 1.00 82.06 87 GLY A N 1
ATOM 647 C CA . GLY A 1 87 ? -9.889 -4.370 -2.338 1.00 82.06 87 GLY A CA 1
ATOM 648 C C . GLY A 1 87 ? -9.911 -2.858 -2.587 1.00 82.06 87 GLY A C 1
ATOM 649 O O . GLY A 1 87 ? -10.692 -2.137 -1.955 1.00 82.06 87 GLY A O 1
ATOM 650 N N . ALA A 1 88 ? -9.062 -2.361 -3.490 1.00 83.75 88 ALA A N 1
ATOM 651 C CA . ALA A 1 88 ? -9.126 -0.997 -3.986 1.00 83.75 88 ALA A CA 1
ATOM 652 C C . ALA A 1 88 ? -10.303 -0.868 -4.962 1.00 83.75 88 ALA A C 1
ATOM 654 O O . ALA A 1 88 ? -10.452 -1.649 -5.898 1.00 83.75 88 ALA A O 1
ATOM 655 N N . ARG A 1 89 ? -11.156 0.137 -4.746 1.00 75.75 89 ARG A N 1
ATOM 656 C CA . ARG A 1 89 ? -12.205 0.487 -5.710 1.00 75.75 89 ARG A CA 1
ATOM 657 C C . ARG A 1 89 ? -11.636 1.492 -6.710 1.00 75.75 89 ARG A C 1
ATOM 659 O O . ARG A 1 89 ? -11.210 2.557 -6.257 1.00 75.75 89 ARG A O 1
ATOM 666 N N . PRO A 1 90 ? -11.643 1.191 -8.020 1.00 70.75 90 PRO A N 1
ATOM 667 C CA . PRO A 1 90 ? -11.312 2.175 -9.041 1.00 70.75 90 PRO A CA 1
ATOM 668 C C . PRO A 1 90 ? -12.235 3.389 -8.920 1.00 70.75 90 PRO A C 1
ATOM 670 O O . PRO A 1 90 ? -13.424 3.240 -8.616 1.00 70.75 90 PRO A O 1
ATOM 673 N N . ASP A 1 91 ? -11.696 4.583 -9.150 1.00 73.81 91 ASP A N 1
ATOM 674 C CA . ASP A 1 91 ? -12.510 5.795 -9.209 1.00 73.81 91 ASP A CA 1
ATOM 675 C C . ASP A 1 91 ? -13.492 5.681 -10.393 1.00 73.81 91 ASP A C 1
ATOM 677 O O . ASP A 1 91 ? -13.047 5.440 -11.520 1.00 73.81 91 ASP A O 1
ATOM 681 N N . PRO A 1 92 ? -14.812 5.845 -10.181 1.00 69.88 92 PRO A N 1
ATOM 682 C CA . PRO A 1 92 ? -15.793 5.782 -11.262 1.00 69.88 92 PRO A CA 1
ATOM 683 C C . PRO A 1 92 ? -15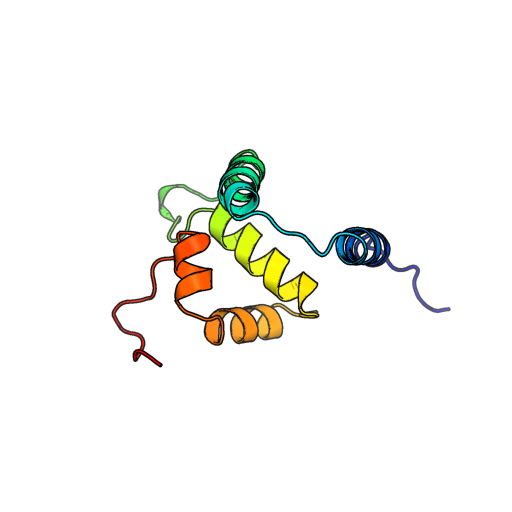.609 6.865 -12.338 1.00 69.88 92 PRO A C 1
ATOM 685 O O . PRO A 1 92 ? -16.190 6.737 -13.415 1.00 69.88 92 PRO A O 1
ATOM 688 N N . LEU A 1 93 ? -14.847 7.928 -12.059 1.00 75.31 93 LEU A N 1
ATOM 689 C CA . LEU A 1 93 ? -14.590 9.037 -12.980 1.00 75.31 93 LEU A CA 1
ATOM 690 C C . LEU A 1 93 ? -13.316 8.857 -13.812 1.00 75.31 93 LEU A C 1
ATOM 692 O O . LEU A 1 93 ? -13.096 9.624 -14.751 1.00 75.31 93 LEU A O 1
ATOM 696 N N . LEU A 1 94 ? -12.478 7.865 -13.497 1.00 68.00 94 LEU A N 1
ATOM 697 C CA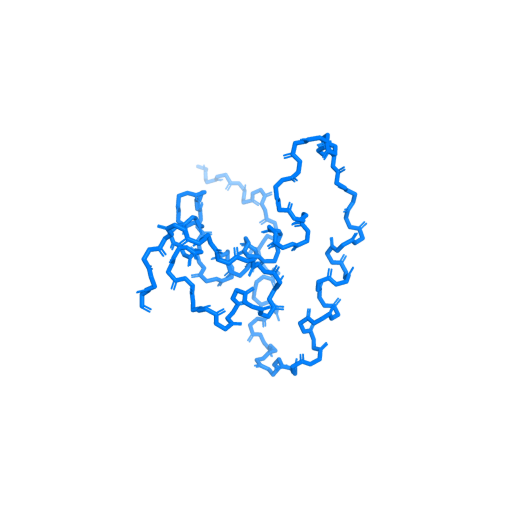 . LEU A 1 94 ? -11.305 7.567 -14.310 1.00 68.00 94 LEU A CA 1
ATOM 698 C C . LEU A 1 94 ? -11.712 6.752 -15.549 1.00 68.00 94 LEU A C 1
ATOM 700 O O . LEU A 1 94 ? -12.502 5.809 -15.437 1.00 68.00 94 LEU A O 1
ATOM 704 N N . PRO A 1 95 ? -11.186 7.088 -16.743 1.00 62.56 95 PRO A N 1
ATOM 705 C CA . PRO A 1 95 ? -11.438 6.297 -17.937 1.00 62.56 95 PRO A CA 1
ATOM 706 C C . PRO A 1 95 ? -10.926 4.870 -17.718 1.00 62.56 95 PRO A C 1
ATOM 708 O O . PRO A 1 95 ? -9.799 4.668 -17.263 1.00 62.56 95 PRO A O 1
ATOM 711 N N . LYS A 1 96 ? -11.763 3.879 -18.045 1.00 62.12 96 LYS A N 1
ATOM 712 C CA . LYS A 1 96 ? -11.343 2.475 -18.075 1.00 62.12 96 LYS A CA 1
ATOM 713 C C . LYS A 1 96 ? -10.247 2.342 -19.134 1.00 62.12 96 LYS A C 1
ATOM 715 O O . LYS A 1 96 ? -10.514 2.628 -20.301 1.00 62.12 96 LYS A O 1
ATOM 720 N N . ARG A 1 97 ? -9.034 2.000 -18.700 1.00 61.19 97 ARG A N 1
ATOM 721 C CA . ARG A 1 97 ? -7.917 1.670 -19.591 1.00 61.19 97 ARG A CA 1
ATOM 722 C C . ARG A 1 97 ? -8.116 0.300 -20.224 1.00 61.19 97 ARG A C 1
ATOM 724 O O . ARG A 1 97 ? -8.719 -0.567 -19.550 1.00 61.19 97 ARG A O 1
#